Protein AF-A0A6I7QGV5-F1 (afdb_monomer)

Nearest PDB structures (foldseek):
  8u8f-assembly1_R  TM=3.698E-01  e=9.990E+00  Homo sapiens

Sequence (132 aa):
MKVVVWLARIVFGIVFIFSGFVKAIDPLGSAYKFQDYFLAFGTEWLFFSALPMAILLSTLEFIIGVGVLFGIKMRWSAWGGLLFMAFFTPLTLYIAITDPVPDCGCFGDAIIISNWDTFYKNIFILAAAIVV

Secondary structure (DSSP, 8-state):
-HHHHHHHHHHHHHHHHHHHHHHHH-HHHHHHHHHHHHHHTT-GGGGGGHHHHHHHHHHHHHHHHHHHHHTTTHHHHHHHHHHHHHHHHHHHHHHHHH--SS---TTGGG----HHHHHHHHHHHHHHHHH-

Mean predicted aligned error: 4.3 Å

Foldseek 3Di:
DVVLLLVLLQVLLVLLQLQLVLLQVPLPLQLVLQCLVCVLVVNNVCSVCSSVVSNVSSVLSNVLSCCSNVVPVNVVSLVSQLVVLVVVLVVLVVCLVVVSDQANCRNGPPDGDGSVVVNVVSVSSNVSSVSD

Solvent-accessible surface area (backbone atoms only — not comparable to full-atom values): 6578 Å² total; per-residue (Å²): 110,73,66,59,34,52,50,29,29,47,53,46,11,52,52,28,30,52,27,9,48,48,22,59,75,39,36,64,64,35,16,50,49,44,41,48,50,25,55,62,70,71,43,62,91,49,51,85,48,20,48,63,48,26,49,51,49,17,50,50,34,26,52,30,10,48,16,40,54,76,51,50,65,39,72,60,19,34,50,50,44,36,54,50,38,65,55,49,40,59,52,31,48,49,42,47,73,65,61,63,53,93,52,79,53,73,33,25,91,83,51,86,52,53,39,59,59,49,30,55,51,38,53,54,46,42,56,28,38,75,63,85

pLDDT: mean 88.93, std 4.55, range [62.28, 94.88]

Radius of gyration: 14.66 Å; Cα contacts (8 Å, |Δi|>4): 169; chains: 1; bounding box: 44×23×37 Å

Structure (mmCIF, N/CA/C/O backbone):
data_AF-A0A6I7QGV5-F1
#
_entry.id   AF-A0A6I7QGV5-F1
#
loop_
_atom_site.group_PDB
_atom_site.id
_atom_site.type_symbol
_atom_site.label_atom_id
_atom_site.label_alt_id
_atom_site.label_comp_id
_atom_site.label_asym_id
_atom_site.label_entity_id
_atom_site.label_seq_id
_atom_site.pdbx_PDB_ins_code
_atom_site.Cartn_x
_atom_site.Cartn_y
_atom_site.Cartn_z
_atom_site.occupancy
_atom_site.B_iso_or_equiv
_atom_site.auth_seq_id
_atom_site.auth_comp_id
_atom_site.auth_asym_id
_atom_site.auth_atom_id
_atom_site.pdbx_PDB_model_num
ATOM 1 N N . MET A 1 1 ? -27.142 -2.965 8.394 1.00 62.28 1 MET A N 1
ATOM 2 C CA . MET A 1 1 ? -26.065 -1.946 8.320 1.00 62.28 1 MET A CA 1
ATOM 3 C C . MET A 1 1 ? -24.902 -2.240 9.269 1.00 62.28 1 MET A C 1
ATOM 5 O O . MET A 1 1 ? -23.794 -2.372 8.778 1.00 62.28 1 MET A O 1
ATOM 9 N N . LYS A 1 2 ? -25.115 -2.440 10.583 1.00 76.50 2 LYS A N 1
ATOM 10 C CA . LYS A 1 2 ? -24.014 -2.693 11.546 1.00 76.50 2 LYS A CA 1
ATOM 11 C C . LYS A 1 2 ? -23.128 -3.909 11.217 1.00 76.50 2 LYS A C 1
ATOM 13 O O . LYS A 1 2 ? -21.919 -3.822 11.367 1.00 76.50 2 LYS A O 1
ATOM 18 N N . VAL A 1 3 ? -23.719 -5.006 10.734 1.00 84.88 3 VAL A N 1
ATOM 19 C CA . VAL A 1 3 ? -22.984 -6.234 10.363 1.00 84.88 3 VAL A CA 1
ATOM 20 C C . VAL A 1 3 ? -22.068 -6.010 9.154 1.00 84.88 3 VAL A C 1
ATOM 22 O O . VAL A 1 3 ? -20.935 -6.470 9.154 1.00 84.88 3 VAL A O 1
ATOM 25 N N . VAL A 1 4 ? -22.532 -5.254 8.153 1.00 84.12 4 VAL A N 1
ATOM 26 C CA . VAL A 1 4 ? -21.764 -4.965 6.929 1.00 84.12 4 VAL A CA 1
ATOM 27 C C . VAL A 1 4 ? -20.538 -4.110 7.245 1.00 84.12 4 VAL A C 1
ATOM 29 O O . VAL A 1 4 ? -19.447 -4.437 6.800 1.00 84.12 4 VAL A O 1
ATOM 32 N N . VAL A 1 5 ? -20.697 -3.074 8.076 1.00 84.44 5 VAL A N 1
ATOM 33 C CA . VAL A 1 5 ? -19.580 -2.229 8.538 1.00 84.44 5 VAL A CA 1
ATOM 34 C C . VAL A 1 5 ? -18.558 -3.054 9.325 1.00 84.44 5 VAL A C 1
ATOM 36 O O . VAL A 1 5 ? -17.356 -2.915 9.122 1.00 84.44 5 VAL A O 1
ATOM 39 N N . TRP A 1 6 ? -19.023 -3.958 10.192 1.00 87.19 6 TRP A N 1
ATOM 40 C CA . TRP A 1 6 ? -18.142 -4.841 10.960 1.00 87.19 6 TRP A CA 1
ATOM 41 C C . TRP A 1 6 ? -17.342 -5.796 10.068 1.00 87.19 6 TRP A C 1
ATOM 43 O O . TRP A 1 6 ? -16.134 -5.933 10.251 1.00 87.19 6 TRP A O 1
ATOM 53 N N . LEU A 1 7 ? -17.992 -6.422 9.084 1.00 89.25 7 LEU A N 1
ATOM 54 C CA . LEU A 1 7 ? -17.319 -7.296 8.122 1.00 89.25 7 LEU A CA 1
ATOM 55 C C . LEU A 1 7 ? -16.325 -6.520 7.254 1.00 89.25 7 LEU A C 1
ATOM 57 O O . LEU A 1 7 ? -15.183 -6.951 7.124 1.00 89.25 7 LEU A O 1
ATOM 61 N N . ALA A 1 8 ? -16.722 -5.362 6.721 1.00 88.44 8 ALA A N 1
ATOM 62 C CA . ALA A 1 8 ? -15.848 -4.498 5.930 1.00 88.44 8 ALA A CA 1
ATOM 63 C C . ALA A 1 8 ? -14.597 -4.092 6.721 1.00 88.44 8 ALA A C 1
ATOM 65 O O . ALA A 1 8 ? -13.485 -4.192 6.211 1.00 88.44 8 ALA A O 1
ATOM 66 N N . ARG A 1 9 ? -14.767 -3.732 7.998 1.00 89.50 9 ARG A N 1
ATOM 67 C CA . ARG A 1 9 ? -13.672 -3.387 8.909 1.00 89.50 9 ARG A CA 1
ATOM 68 C C . ARG A 1 9 ? -12.716 -4.555 9.149 1.00 89.50 9 ARG A C 1
ATOM 70 O O . ARG A 1 9 ? -11.505 -4.351 9.119 1.00 89.50 9 ARG A O 1
ATOM 77 N N . ILE A 1 10 ? -13.242 -5.760 9.385 1.00 90.75 10 ILE A N 1
ATOM 78 C CA . ILE A 1 10 ? -12.416 -6.961 9.573 1.00 90.75 10 ILE A CA 1
ATOM 79 C C . ILE A 1 10 ? -11.622 -7.258 8.299 1.00 90.75 10 ILE A C 1
ATOM 81 O O . ILE A 1 10 ? -10.407 -7.417 8.368 1.00 90.75 10 ILE A O 1
ATOM 85 N N . VAL A 1 11 ? -12.292 -7.307 7.145 1.00 90.75 11 VAL A N 1
ATOM 86 C CA . VAL A 1 11 ? -11.650 -7.640 5.866 1.00 90.75 11 VAL A CA 1
ATOM 87 C C . VAL A 1 11 ? -10.594 -6.599 5.506 1.00 90.75 11 VAL A C 1
ATOM 89 O O . VAL A 1 11 ? -9.453 -6.962 5.235 1.00 90.75 11 VAL A O 1
ATOM 92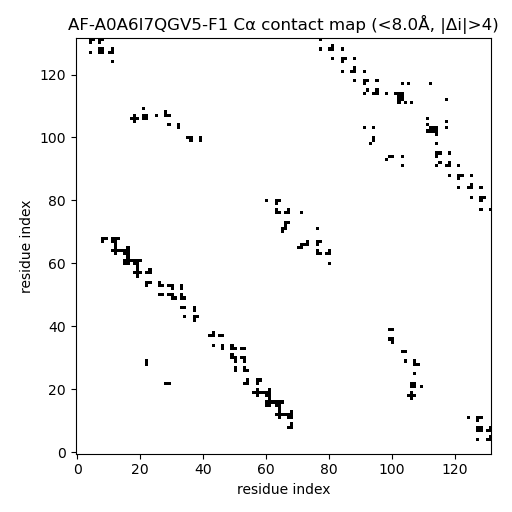 N N . PHE A 1 12 ? -10.943 -5.311 5.569 1.00 91.56 12 PHE A N 1
ATOM 93 C CA . PHE A 1 12 ? -10.012 -4.216 5.306 1.00 91.56 12 PHE A CA 1
ATOM 94 C C . PHE A 1 12 ? -8.796 -4.287 6.237 1.00 91.56 12 PHE A C 1
ATOM 96 O O . PHE A 1 12 ? -7.658 -4.272 5.772 1.00 91.56 12 PHE A O 1
ATOM 103 N N . GLY A 1 13 ? -9.038 -4.423 7.546 1.00 92.12 13 GLY A N 1
ATOM 104 C CA . GLY A 1 13 ? -7.988 -4.485 8.556 1.00 92.12 13 GLY A CA 1
ATOM 105 C C . GLY A 1 13 ? -7.043 -5.665 8.347 1.00 92.12 13 GLY A C 1
ATOM 106 O O . GLY A 1 13 ? -5.833 -5.470 8.305 1.00 92.12 13 GLY A O 1
ATOM 107 N N . ILE A 1 14 ? -7.575 -6.876 8.152 1.00 93.94 14 ILE A N 1
ATOM 108 C CA . ILE A 1 14 ? -6.759 -8.081 7.939 1.00 93.94 14 ILE A CA 1
ATOM 109 C C . ILE A 1 14 ? -5.914 -7.956 6.670 1.00 93.94 14 ILE A C 1
ATOM 111 O O . ILE A 1 14 ? -4.723 -8.254 6.714 1.00 93.94 14 ILE A O 1
ATOM 115 N N . VAL A 1 15 ? -6.494 -7.495 5.557 1.00 92.19 15 VAL A N 1
ATOM 116 C CA . VAL A 1 15 ? -5.759 -7.375 4.290 1.00 92.19 15 VAL A CA 1
ATOM 117 C C . VAL A 1 15 ? -4.627 -6.353 4.397 1.00 92.19 15 VAL A C 1
ATOM 119 O O . VAL A 1 15 ? -3.516 -6.639 3.954 1.00 92.19 15 VAL A O 1
ATOM 122 N N . PHE A 1 16 ? -4.873 -5.196 5.018 1.00 93.38 16 PHE A N 1
ATOM 123 C CA . PHE A 1 16 ? -3.842 -4.174 5.227 1.00 93.38 16 PHE A CA 1
ATOM 124 C C . PHE A 1 16 ? -2.736 -4.643 6.177 1.00 93.38 16 PHE A C 1
ATOM 126 O O . PHE A 1 16 ? -1.558 -4.443 5.888 1.00 93.38 16 PHE A O 1
ATOM 133 N N . ILE A 1 17 ? -3.097 -5.309 7.280 1.00 94.81 17 ILE A N 1
ATOM 134 C CA . ILE A 1 17 ? -2.124 -5.881 8.222 1.00 94.81 17 ILE A CA 1
ATOM 135 C C . ILE A 1 17 ? -1.259 -6.918 7.514 1.00 94.81 17 ILE A C 1
ATOM 137 O O . ILE A 1 17 ? -0.040 -6.862 7.624 1.00 94.81 17 ILE A O 1
ATOM 141 N N . PHE A 1 18 ? -1.876 -7.845 6.781 1.00 94.00 18 PHE A N 1
ATOM 142 C CA . PHE A 1 18 ? -1.154 -8.891 6.068 1.00 94.00 18 PHE A CA 1
ATOM 143 C C . PHE A 1 18 ? -0.223 -8.304 4.997 1.00 94.00 18 PHE A C 1
ATOM 145 O O . PHE A 1 18 ? 0.950 -8.662 4.951 1.00 94.00 18 PHE A O 1
ATOM 152 N N . SER A 1 19 ? -0.713 -7.346 4.204 1.00 92.50 19 SER A N 1
ATOM 153 C CA . SER A 1 19 ? 0.082 -6.607 3.212 1.00 92.50 19 SER A CA 1
ATOM 154 C C . SER A 1 19 ? 1.306 -5.935 3.834 1.00 92.50 19 SER A C 1
ATOM 156 O O . SER A 1 19 ? 2.435 -6.190 3.412 1.00 92.50 19 SER A O 1
ATOM 158 N N . GLY A 1 20 ? 1.095 -5.121 4.872 1.00 92.69 20 GLY A N 1
ATOM 159 C CA . GLY A 1 20 ? 2.178 -4.403 5.539 1.00 92.69 20 GLY A CA 1
ATOM 160 C C . GLY A 1 20 ? 3.167 -5.346 6.224 1.00 92.69 20 GLY A C 1
ATOM 161 O O . GLY A 1 20 ? 4.373 -5.144 6.130 1.00 92.69 20 GLY A O 1
ATOM 162 N N . PHE A 1 21 ? 2.676 -6.412 6.860 1.00 93.69 21 PHE A N 1
ATOM 163 C CA . PHE A 1 21 ? 3.509 -7.387 7.561 1.00 93.69 21 PHE A CA 1
ATOM 164 C C . PHE A 1 21 ? 4.447 -8.140 6.615 1.00 93.69 21 PHE A C 1
ATOM 166 O O . PHE A 1 21 ? 5.645 -8.209 6.877 1.00 93.69 21 PHE A O 1
ATOM 173 N N . VAL A 1 22 ? 3.935 -8.657 5.496 1.00 92.56 22 VAL A N 1
ATOM 174 C CA . VAL A 1 22 ? 4.770 -9.382 4.529 1.00 92.56 22 VAL A CA 1
ATOM 175 C C . VAL A 1 22 ? 5.835 -8.464 3.926 1.00 92.56 22 VAL A C 1
ATOM 177 O O . VAL A 1 22 ? 7.003 -8.842 3.865 1.00 92.56 22 VAL A O 1
ATOM 180 N N . LYS A 1 23 ? 5.469 -7.231 3.555 1.00 90.94 23 LYS A N 1
ATOM 181 C CA . LYS A 1 23 ? 6.433 -6.241 3.045 1.00 90.94 23 LYS A CA 1
ATOM 182 C C . LYS A 1 23 ? 7.466 -5.820 4.093 1.00 90.94 23 LYS A C 1
ATOM 184 O O . LYS A 1 23 ? 8.575 -5.448 3.734 1.00 90.94 23 LYS A O 1
ATOM 189 N N . ALA A 1 24 ? 7.111 -5.851 5.378 1.00 90.88 24 ALA A N 1
ATOM 190 C CA . ALA A 1 24 ? 8.033 -5.541 6.466 1.00 90.88 24 ALA A CA 1
ATOM 191 C C . ALA A 1 24 ? 9.024 -6.682 6.753 1.00 90.88 24 ALA A C 1
ATOM 193 O O . ALA A 1 24 ? 10.124 -6.408 7.228 1.00 90.88 24 ALA A O 1
ATOM 194 N N . ILE A 1 25 ? 8.658 -7.938 6.464 1.00 92.81 25 ILE A N 1
ATOM 195 C CA . ILE A 1 25 ? 9.575 -9.085 6.563 1.00 92.81 25 ILE A CA 1
ATOM 196 C C . ILE A 1 25 ? 10.667 -8.993 5.493 1.00 92.81 25 ILE A C 1
ATOM 198 O O . ILE A 1 25 ? 11.830 -9.244 5.803 1.00 92.81 25 ILE A O 1
ATOM 202 N N . ASP A 1 26 ? 10.301 -8.607 4.266 1.00 90.75 26 ASP A N 1
ATOM 203 C CA . ASP A 1 26 ? 11.246 -8.411 3.163 1.00 90.75 26 ASP A CA 1
ATOM 204 C C . ASP A 1 26 ? 11.172 -6.989 2.563 1.00 90.75 26 ASP A C 1
ATOM 206 O O . ASP A 1 26 ? 10.557 -6.745 1.512 1.00 90.75 26 ASP A O 1
ATOM 210 N N . PRO A 1 27 ? 11.812 -6.007 3.225 1.00 89.88 27 PRO A N 1
ATOM 211 C CA . PRO A 1 27 ? 11.859 -4.635 2.734 1.00 89.88 27 PRO A CA 1
ATOM 212 C C . PRO A 1 27 ? 12.730 -4.486 1.476 1.00 89.88 27 PRO A C 1
ATOM 214 O O . PRO A 1 27 ? 12.580 -3.504 0.750 1.00 89.88 27 PRO A O 1
ATOM 217 N N . LEU A 1 28 ? 13.637 -5.432 1.199 1.00 91.12 28 LEU A N 1
ATOM 218 C CA . LEU A 1 28 ? 14.470 -5.403 -0.005 1.00 91.12 28 LEU A CA 1
ATOM 219 C C . LEU A 1 28 ? 13.662 -5.824 -1.232 1.00 91.12 28 LEU A C 1
ATOM 221 O O . LEU A 1 28 ? 13.703 -5.117 -2.238 1.00 91.12 28 LEU A O 1
ATOM 225 N N . GLY A 1 29 ? 12.861 -6.889 -1.125 1.00 89.56 29 GLY A N 1
ATOM 226 C CA . GLY A 1 29 ? 11.922 -7.295 -2.176 1.00 89.56 29 GLY A CA 1
ATOM 227 C C . GLY A 1 29 ? 10.986 -6.154 -2.585 1.00 89.56 29 GLY A C 1
ATOM 228 O O . GLY A 1 29 ? 10.854 -5.816 -3.762 1.00 89.56 29 GLY A O 1
ATOM 229 N N . SER A 1 30 ? 10.410 -5.456 -1.601 1.00 89.50 30 SER A N 1
ATOM 230 C CA . SER A 1 30 ? 9.568 -4.282 -1.872 1.00 89.50 30 SER A CA 1
ATOM 231 C C . SER A 1 30 ? 10.347 -3.082 -2.430 1.00 89.50 30 SER A C 1
ATOM 233 O O . SER A 1 30 ? 9.810 -2.361 -3.272 1.00 89.50 30 SER A O 1
ATOM 235 N N . ALA A 1 31 ? 11.612 -2.884 -2.047 1.00 92.50 31 ALA A N 1
ATOM 236 C CA . ALA A 1 31 ? 12.466 -1.858 -2.647 1.00 92.50 31 ALA A CA 1
ATOM 237 C C . ALA A 1 31 ? 12.744 -2.121 -4.138 1.00 92.50 31 ALA A C 1
ATOM 239 O O . ALA A 1 31 ? 12.726 -1.171 -4.922 1.00 92.50 31 ALA A O 1
ATOM 240 N N . TYR A 1 32 ? 12.935 -3.379 -4.553 1.00 91.19 32 TYR A N 1
ATOM 241 C CA . TYR A 1 32 ? 13.082 -3.722 -5.973 1.00 91.19 32 TYR A CA 1
ATOM 242 C C . TYR A 1 32 ? 11.818 -3.394 -6.771 1.00 91.19 32 TYR A C 1
ATOM 244 O O . TYR A 1 32 ? 11.918 -2.783 -7.830 1.00 91.19 32 TYR A O 1
ATOM 252 N N . LYS A 1 33 ? 10.624 -3.647 -6.217 1.00 89.94 33 LYS A N 1
ATOM 253 C CA . LYS A 1 33 ? 9.369 -3.218 -6.861 1.00 89.94 33 LYS A CA 1
ATOM 254 C C . LYS A 1 33 ? 9.305 -1.705 -7.046 1.00 89.94 33 LYS A C 1
ATOM 256 O O . LYS A 1 33 ? 8.911 -1.235 -8.106 1.00 89.94 33 LYS A O 1
ATOM 261 N N . PHE A 1 34 ? 9.729 -0.923 -6.051 1.00 90.75 34 PHE A N 1
ATOM 262 C CA . PHE A 1 34 ? 9.840 0.533 -6.208 1.00 90.75 34 PHE A CA 1
ATOM 263 C C . PHE A 1 34 ? 10.822 0.936 -7.316 1.00 90.75 34 PHE A C 1
ATOM 265 O O . PHE A 1 34 ? 10.546 1.887 -8.044 1.00 90.75 34 PHE A O 1
ATOM 272 N N . GLN A 1 35 ? 11.934 0.217 -7.481 1.00 91.69 35 GLN A N 1
ATOM 273 C CA . GLN A 1 35 ? 12.866 0.449 -8.588 1.00 91.69 35 GLN A CA 1
ATOM 274 C C . GLN A 1 35 ? 12.235 0.123 -9.946 1.00 91.69 35 GLN A C 1
ATOM 276 O O . GLN A 1 35 ? 12.382 0.929 -10.862 1.00 91.69 35 GLN A O 1
ATOM 281 N N . ASP A 1 36 ? 11.468 -0.965 -10.059 1.00 90.38 36 ASP A N 1
ATOM 282 C CA . ASP A 1 36 ? 10.716 -1.301 -11.278 1.00 90.38 36 ASP A CA 1
ATOM 283 C C . ASP A 1 36 ? 9.724 -0.185 -11.645 1.00 90.38 36 ASP A C 1
ATOM 285 O O . ASP A 1 36 ? 9.650 0.233 -12.801 1.00 90.38 36 ASP A O 1
ATOM 289 N N . TYR A 1 37 ? 9.021 0.378 -10.653 1.00 89.69 37 TYR A N 1
ATOM 290 C CA . TYR A 1 37 ? 8.170 1.551 -10.867 1.00 89.69 37 TYR A CA 1
ATOM 291 C C . TYR A 1 37 ? 8.970 2.763 -11.340 1.00 89.69 37 TYR A C 1
ATOM 293 O O . TYR A 1 37 ? 8.576 3.431 -12.294 1.00 89.69 37 TYR A O 1
ATOM 301 N N . PHE A 1 38 ? 10.097 3.066 -10.700 1.00 91.75 38 PHE A N 1
ATOM 302 C CA . PHE A 1 38 ? 10.931 4.193 -11.106 1.00 91.75 38 PHE A CA 1
ATOM 303 C C . PHE A 1 38 ? 11.519 4.012 -12.510 1.00 91.75 38 PHE A C 1
ATOM 305 O O . PHE A 1 38 ? 11.614 4.999 -13.234 1.00 91.75 38 PHE A O 1
ATOM 312 N N . LEU A 1 39 ? 11.849 2.788 -12.927 1.00 90.75 39 LEU A N 1
ATOM 313 C CA . LEU A 1 39 ? 12.251 2.477 -14.304 1.00 90.75 39 LEU A CA 1
ATOM 314 C C . LEU A 1 39 ? 11.105 2.724 -15.282 1.00 90.75 39 LEU A C 1
ATOM 316 O O . LEU A 1 39 ? 11.282 3.444 -16.263 1.00 90.75 39 LEU A O 1
ATOM 320 N N . ALA A 1 40 ? 9.916 2.201 -14.979 1.00 89.12 40 ALA A N 1
ATOM 321 C CA . ALA A 1 40 ? 8.719 2.395 -15.792 1.00 89.12 40 ALA A CA 1
ATOM 322 C C . ALA A 1 40 ? 8.345 3.878 -15.971 1.00 89.12 40 ALA A C 1
ATOM 324 O O . ALA A 1 40 ? 7.897 4.282 -17.043 1.00 89.12 40 ALA A O 1
ATOM 325 N N . PHE A 1 41 ? 8.549 4.699 -14.937 1.00 87.75 41 PHE A N 1
ATOM 326 C CA . PHE A 1 41 ? 8.289 6.141 -14.977 1.00 87.75 41 PHE A CA 1
ATOM 327 C C . PHE A 1 41 ? 9.492 6.982 -15.446 1.00 87.75 41 PHE A C 1
ATOM 329 O O . PHE A 1 41 ? 9.368 8.204 -15.546 1.00 87.75 41 PHE A O 1
ATOM 336 N N . GLY A 1 42 ? 10.644 6.370 -15.750 1.00 90.12 42 GLY A N 1
ATOM 337 C CA . GLY A 1 42 ? 11.856 7.073 -16.191 1.00 90.12 42 GLY A CA 1
ATOM 338 C C . GLY A 1 42 ? 12.523 7.932 -15.107 1.00 90.12 42 GLY A C 1
ATOM 339 O O . GLY A 1 42 ? 13.224 8.896 -15.410 1.00 90.12 42 GLY A O 1
ATOM 340 N N . THR A 1 43 ? 12.299 7.620 -13.830 1.00 90.69 43 THR A N 1
ATOM 341 C CA . THR A 1 43 ? 12.782 8.374 -12.665 1.00 90.69 43 THR A CA 1
ATOM 342 C C . THR A 1 43 ? 13.865 7.626 -11.883 1.00 90.69 43 THR A C 1
ATOM 344 O O . THR A 1 43 ? 13.814 7.535 -10.657 1.00 90.69 43 THR A O 1
ATOM 347 N N . GLU A 1 44 ? 14.874 7.099 -12.573 1.00 91.44 44 GLU A N 1
ATOM 348 C CA . GLU A 1 44 ? 15.958 6.287 -11.984 1.00 91.44 44 GLU A CA 1
ATOM 349 C C . GLU A 1 44 ? 16.759 7.005 -10.886 1.00 91.44 44 GLU A C 1
ATOM 351 O O . GLU A 1 44 ? 17.250 6.388 -9.940 1.00 91.44 44 GLU A O 1
ATOM 356 N N . TRP A 1 45 ? 16.836 8.336 -10.947 1.00 91.38 45 TRP A N 1
ATOM 357 C CA . TRP A 1 45 ? 17.510 9.158 -9.939 1.00 91.38 45 TRP A CA 1
ATOM 358 C C . TRP A 1 45 ? 16.927 8.994 -8.523 1.00 91.38 45 TRP A C 1
ATOM 360 O O . TRP A 1 45 ? 17.602 9.338 -7.558 1.00 91.38 45 TRP A O 1
ATOM 370 N N . LEU A 1 46 ? 15.709 8.454 -8.381 1.00 90.94 46 LEU A N 1
ATOM 371 C CA . LEU A 1 46 ? 15.036 8.191 -7.103 1.00 90.94 46 LEU A CA 1
ATOM 372 C C . LEU A 1 46 ? 15.360 6.819 -6.491 1.00 90.94 46 LEU A C 1
ATOM 374 O O . LEU A 1 46 ? 14.872 6.525 -5.398 1.00 90.94 46 LEU A O 1
ATOM 378 N N . PHE A 1 47 ? 16.205 5.988 -7.110 1.00 91.31 47 PHE A N 1
ATOM 379 C CA . PHE A 1 47 ? 16.517 4.643 -6.600 1.00 91.31 47 PHE A CA 1
ATOM 380 C C . PHE A 1 47 ? 17.045 4.630 -5.161 1.00 91.31 47 PHE A C 1
ATOM 382 O O . PHE A 1 47 ? 16.720 3.720 -4.400 1.00 91.31 47 PHE A O 1
ATOM 389 N N . PHE A 1 48 ? 17.797 5.657 -4.753 1.00 91.44 48 PHE A N 1
ATOM 390 C CA . PHE A 1 48 ? 18.289 5.790 -3.374 1.00 91.44 48 PHE A CA 1
ATOM 391 C C . PHE A 1 48 ? 17.148 5.866 -2.343 1.00 91.44 48 PHE A C 1
ATOM 39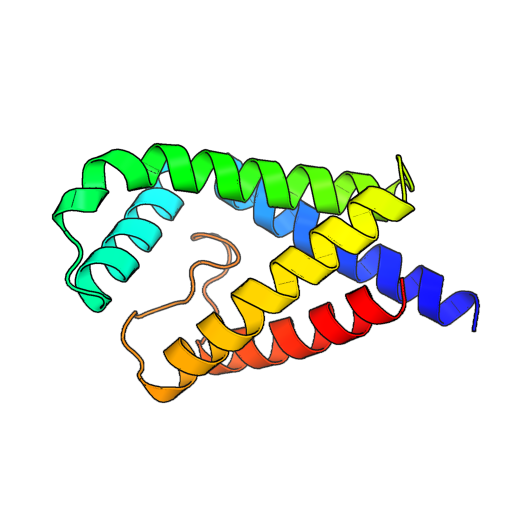3 O O . PHE A 1 48 ? 17.332 5.507 -1.181 1.00 91.44 48 PHE A O 1
ATOM 400 N N . SER A 1 49 ? 15.969 6.334 -2.764 1.00 92.50 49 SER A N 1
ATOM 401 C CA . SER A 1 49 ? 14.783 6.495 -1.922 1.00 92.50 49 SER A CA 1
ATOM 402 C C . SER A 1 49 ? 13.870 5.266 -1.904 1.00 92.50 49 SER A C 1
ATOM 404 O O . SER A 1 49 ? 12.970 5.208 -1.067 1.00 92.50 49 SER A O 1
ATOM 406 N N . ALA A 1 50 ? 14.125 4.261 -2.753 1.00 92.50 50 ALA A N 1
ATOM 407 C CA . ALA A 1 50 ? 13.280 3.073 -2.884 1.00 92.50 50 ALA A CA 1
ATOM 408 C C . ALA A 1 50 ? 13.140 2.301 -1.562 1.00 92.50 50 ALA A C 1
ATOM 410 O O . ALA A 1 50 ? 12.031 1.979 -1.147 1.00 92.50 50 ALA A O 1
ATOM 411 N N . LEU A 1 51 ? 14.250 2.064 -0.857 1.00 92.31 51 LEU A N 1
ATOM 412 C CA . LEU A 1 51 ? 14.247 1.342 0.419 1.00 92.31 51 LEU A CA 1
ATOM 413 C C . LEU A 1 51 ? 13.556 2.135 1.548 1.00 92.31 51 LEU A C 1
ATOM 415 O O . LEU A 1 51 ? 12.683 1.574 2.212 1.00 92.31 51 LEU A O 1
ATOM 419 N N . PRO A 1 52 ? 13.849 3.436 1.755 1.00 93.88 52 PRO A N 1
ATOM 420 C CA . PRO A 1 52 ? 13.075 4.268 2.676 1.00 93.88 52 PRO A CA 1
ATOM 421 C C . PRO A 1 52 ? 11.569 4.283 2.375 1.00 93.88 52 PRO A C 1
ATOM 423 O O . PRO A 1 52 ? 10.763 4.175 3.300 1.00 93.88 52 PRO A O 1
ATOM 426 N N . MET A 1 53 ? 11.178 4.387 1.099 1.00 92.25 53 MET A N 1
ATOM 427 C CA . MET A 1 53 ? 9.769 4.366 0.692 1.00 92.25 53 MET A CA 1
ATOM 428 C C . MET A 1 53 ? 9.116 3.004 0.928 1.00 92.25 53 MET A C 1
ATOM 430 O O . MET A 1 53 ? 7.981 2.962 1.396 1.00 92.25 53 MET A O 1
ATOM 434 N N . ALA A 1 54 ? 9.829 1.906 0.677 1.00 92.69 54 ALA A N 1
ATOM 435 C CA . ALA A 1 54 ? 9.358 0.550 0.940 1.00 92.69 54 ALA A CA 1
ATOM 436 C C . ALA A 1 54 ? 9.033 0.324 2.422 1.00 92.69 54 ALA A C 1
ATOM 438 O O . ALA A 1 54 ? 7.944 -0.148 2.760 1.00 92.69 54 ALA A O 1
ATOM 439 N N . ILE A 1 55 ? 9.940 0.740 3.311 1.00 93.88 55 ILE A N 1
ATOM 440 C CA . ILE A 1 55 ? 9.739 0.664 4.765 1.00 93.88 55 ILE A CA 1
ATOM 441 C C . ILE A 1 55 ? 8.592 1.579 5.205 1.00 93.88 55 ILE A C 1
ATOM 443 O O . ILE A 1 55 ? 7.759 1.187 6.024 1.00 93.88 55 ILE A O 1
ATOM 447 N N . LEU A 1 56 ? 8.525 2.800 4.668 1.00 94.88 56 LEU A N 1
ATOM 448 C CA . LEU A 1 56 ? 7.455 3.737 5.002 1.00 94.88 56 LEU A CA 1
ATOM 449 C C . LEU A 1 56 ? 6.087 3.187 4.581 1.00 94.88 56 LEU A C 1
ATOM 451 O O . LEU A 1 56 ? 5.144 3.231 5.369 1.00 94.88 56 LEU A O 1
ATOM 455 N N . LEU A 1 57 ? 5.987 2.641 3.368 1.00 93.06 57 LEU A N 1
ATOM 456 C CA . LEU A 1 57 ? 4.754 2.078 2.832 1.00 93.06 57 LEU A CA 1
ATOM 457 C C . LEU A 1 57 ? 4.257 0.909 3.685 1.00 93.06 57 LEU A C 1
ATOM 459 O O . LEU A 1 57 ? 3.102 0.914 4.108 1.00 93.06 57 LEU A O 1
ATOM 463 N N . SER A 1 58 ? 5.127 -0.063 3.971 1.00 94.00 58 SER A N 1
ATOM 464 C CA . SER A 1 58 ? 4.771 -1.244 4.768 1.00 94.00 58 SER A CA 1
ATOM 465 C C . SER A 1 58 ? 4.346 -0.865 6.188 1.00 94.00 58 SER A C 1
ATOM 467 O O . SER A 1 58 ? 3.346 -1.371 6.702 1.00 94.00 58 SER A O 1
ATOM 469 N N . THR A 1 59 ? 5.043 0.102 6.790 1.00 94.44 59 THR A N 1
ATOM 470 C CA . THR A 1 59 ? 4.715 0.6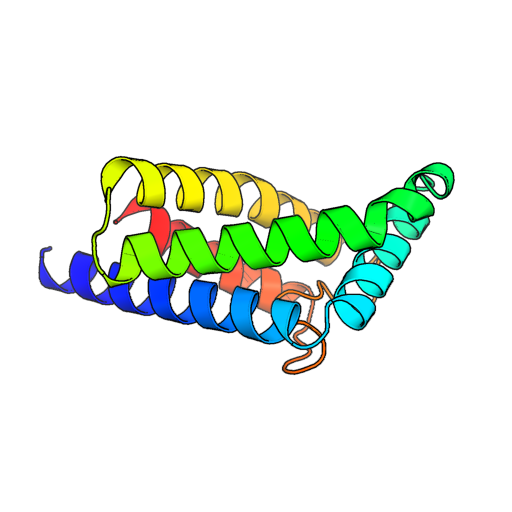34 8.117 1.00 94.44 59 THR A CA 1
ATOM 471 C C . THR A 1 59 ? 3.350 1.323 8.122 1.00 94.44 59 THR A C 1
ATOM 473 O O . THR A 1 59 ? 2.540 1.078 9.018 1.00 94.44 59 THR A O 1
ATOM 476 N N . LEU A 1 60 ? 3.059 2.164 7.124 1.00 93.81 60 LEU A N 1
ATOM 477 C CA . LEU A 1 60 ? 1.771 2.852 7.014 1.00 93.81 60 LEU A CA 1
ATOM 478 C C . LEU A 1 60 ? 0.617 1.866 6.800 1.00 93.81 60 LEU A C 1
ATOM 480 O O . LEU A 1 60 ? -0.391 1.974 7.500 1.00 93.81 60 LEU A O 1
ATOM 484 N N . GLU A 1 61 ? 0.768 0.887 5.903 1.00 93.62 61 GLU A N 1
ATOM 485 C CA . GLU A 1 61 ? -0.244 -0.156 5.675 1.00 93.62 61 GLU A CA 1
ATOM 486 C C . GLU A 1 61 ? -0.550 -0.926 6.959 1.00 93.62 61 GLU A C 1
ATOM 488 O O . GLU A 1 61 ? -1.715 -1.081 7.336 1.00 93.62 61 GLU A O 1
ATOM 493 N N . PHE A 1 62 ? 0.493 -1.346 7.674 1.00 94.62 62 PHE A N 1
ATOM 494 C CA . PHE A 1 62 ? 0.337 -2.096 8.911 1.00 94.62 62 PHE A CA 1
ATOM 495 C C . PHE A 1 62 ? -0.352 -1.262 10.001 1.00 94.62 62 PHE A C 1
ATOM 497 O O . PHE A 1 62 ? -1.316 -1.723 10.615 1.00 94.62 62 PHE A O 1
ATOM 504 N N . ILE A 1 63 ? 0.080 -0.014 10.220 1.00 94.56 63 ILE A N 1
ATOM 505 C CA . ILE A 1 63 ? -0.508 0.874 11.238 1.00 94.56 63 ILE A CA 1
ATOM 506 C C . ILE A 1 63 ? -1.974 1.186 10.922 1.00 94.56 63 ILE A C 1
ATOM 508 O O . ILE A 1 63 ? -2.814 1.156 11.827 1.00 94.56 63 ILE A O 1
ATOM 512 N N . ILE A 1 64 ? -2.302 1.473 9.659 1.00 93.75 64 ILE A N 1
ATOM 513 C CA . ILE A 1 64 ? -3.683 1.716 9.227 1.00 93.75 64 ILE A CA 1
ATOM 514 C C . ILE A 1 64 ? -4.523 0.456 9.448 1.00 93.75 64 ILE A C 1
ATOM 516 O O . ILE A 1 64 ? -5.599 0.544 10.041 1.00 93.75 64 ILE A O 1
ATOM 520 N N . GLY A 1 65 ? -4.018 -0.711 9.041 1.00 93.19 65 GLY A N 1
ATOM 521 C CA . GLY A 1 65 ? -4.705 -1.989 9.205 1.00 93.19 65 GLY A CA 1
ATOM 522 C C . GLY A 1 65 ? -4.997 -2.321 10.670 1.00 93.19 65 GLY A C 1
ATOM 523 O O . GLY A 1 65 ? -6.141 -2.622 11.013 1.00 93.19 65 GLY A O 1
ATOM 524 N N . VAL A 1 66 ? -4.004 -2.185 11.557 1.00 94.38 66 VAL A N 1
ATOM 525 C CA . VAL A 1 66 ? -4.170 -2.363 13.013 1.00 94.38 66 VAL A CA 1
ATOM 526 C C . VAL A 1 66 ? -5.149 -1.332 13.577 1.00 94.38 66 VAL A C 1
ATOM 528 O O . VAL A 1 66 ? -6.051 -1.686 14.34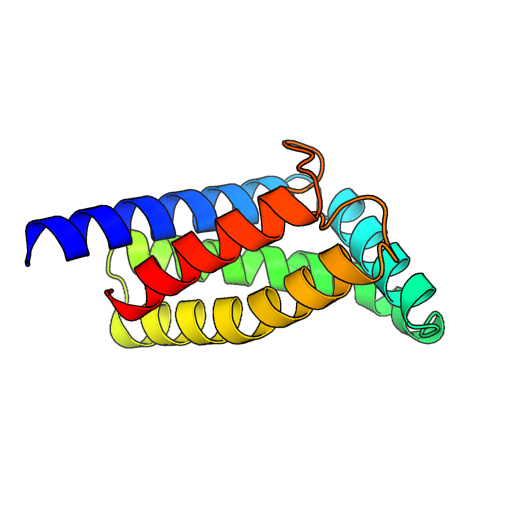0 1.00 94.38 66 VAL A O 1
ATOM 531 N N . GLY A 1 67 ? -5.020 -0.064 13.186 1.00 93.06 67 GLY A N 1
ATOM 532 C CA . GLY A 1 67 ? -5.895 1.013 13.646 1.00 93.06 67 GLY A CA 1
ATOM 533 C C . GLY A 1 67 ? -7.362 0.772 13.290 1.00 93.06 67 GLY A C 1
ATOM 534 O O . GLY A 1 67 ? -8.232 0.882 14.156 1.00 93.06 67 GLY A O 1
ATOM 535 N N . VAL A 1 68 ? -7.632 0.352 12.051 1.00 91.38 68 VAL A N 1
ATOM 536 C CA . VAL A 1 68 ? -8.978 -0.017 11.597 1.00 91.38 68 VAL A CA 1
ATOM 537 C C . VAL A 1 68 ? -9.458 -1.293 12.287 1.00 91.38 68 VAL A C 1
ATOM 539 O O . VAL A 1 68 ? -10.576 -1.310 12.794 1.00 91.38 68 VAL A O 1
ATOM 542 N N . LEU A 1 69 ? -8.644 -2.347 12.387 1.00 92.06 69 LEU A N 1
ATOM 543 C CA . LEU A 1 69 ? -9.081 -3.623 12.964 1.00 92.06 69 LEU A CA 1
ATOM 544 C C . LEU A 1 69 ? -9.421 -3.496 14.457 1.00 92.06 69 LEU A C 1
ATOM 546 O O . LEU A 1 69 ? -10.505 -3.902 14.878 1.00 92.06 69 LEU A O 1
ATOM 550 N N . PHE A 1 70 ? -8.559 -2.858 15.251 1.00 91.44 70 PHE A N 1
ATOM 551 C CA . PHE A 1 70 ? -8.755 -2.691 16.698 1.00 91.44 70 PHE A CA 1
ATOM 552 C C . PHE A 1 70 ? -9.564 -1.440 17.071 1.00 91.44 70 PHE A C 1
ATOM 554 O O . PHE A 1 70 ? -10.026 -1.320 18.203 1.00 91.44 70 PHE A O 1
ATOM 561 N N . GLY A 1 71 ? -9.826 -0.538 16.121 1.00 87.88 71 GLY A N 1
ATOM 562 C CA . GLY A 1 71 ? -10.626 0.671 16.344 1.00 87.88 71 GLY A CA 1
ATOM 563 C C . GLY A 1 71 ? -9.857 1.784 17.057 1.00 87.88 71 GLY A C 1
ATOM 564 O O . GLY A 1 71 ? -10.456 2.670 17.669 1.00 87.88 71 GLY A O 1
ATOM 565 N N . ILE A 1 72 ? -8.526 1.747 16.989 1.00 89.38 72 ILE A N 1
ATOM 566 C CA . ILE A 1 72 ? -7.647 2.744 17.595 1.00 89.38 72 ILE A CA 1
ATOM 567 C C . ILE A 1 72 ? -7.689 3.994 16.722 1.00 89.38 72 ILE A C 1
ATOM 569 O O . ILE A 1 72 ? -7.326 3.943 15.554 1.00 89.38 72 ILE A O 1
ATOM 573 N N . LYS A 1 73 ? -8.123 5.132 17.283 1.00 88.69 73 LYS A N 1
ATOM 574 C CA . LYS A 1 73 ? -8.260 6.405 16.545 1.00 88.69 73 LYS A CA 1
ATOM 575 C C . LYS A 1 73 ? -9.006 6.228 15.209 1.00 88.69 73 LYS A C 1
ATOM 577 O O . LYS A 1 73 ? -8.598 6.778 14.190 1.00 88.69 73 LYS A O 1
ATOM 582 N N . MET A 1 74 ? -10.132 5.509 15.248 1.00 86.25 74 MET A N 1
ATOM 583 C CA . MET A 1 74 ? -10.901 5.051 14.081 1.00 86.25 74 MET A CA 1
ATOM 584 C C . MET A 1 74 ? -11.074 6.099 12.972 1.00 86.25 74 MET A C 1
ATOM 586 O O . MET A 1 74 ? -10.860 5.798 11.806 1.00 86.25 74 MET A O 1
ATOM 590 N N . ARG A 1 75 ? -11.400 7.350 13.326 1.00 85.94 75 ARG A N 1
ATOM 591 C CA . ARG A 1 75 ? -11.573 8.433 12.347 1.00 85.94 75 ARG A CA 1
ATOM 592 C C . ARG A 1 75 ? -10.300 8.697 11.536 1.00 85.94 75 ARG A C 1
ATOM 594 O O . ARG A 1 75 ? -10.388 8.881 10.332 1.00 85.94 75 ARG A O 1
ATOM 601 N N . TRP A 1 76 ? -9.133 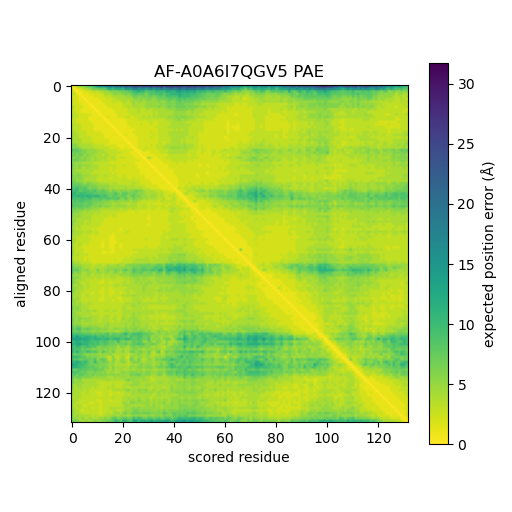8.702 12.175 1.00 89.81 76 TRP A N 1
ATOM 602 C CA . TRP A 1 76 ? -7.855 8.923 11.494 1.00 89.81 76 TRP A CA 1
ATOM 603 C C . TRP A 1 76 ? -7.428 7.706 10.678 1.00 89.81 76 TRP A C 1
ATOM 605 O O . TRP A 1 76 ? -6.966 7.871 9.555 1.00 89.81 76 TRP A O 1
ATOM 615 N N . SER A 1 77 ? -7.617 6.494 11.205 1.00 89.75 77 SER A N 1
ATOM 616 C CA . SER A 1 77 ? -7.268 5.264 10.486 1.00 89.75 77 SER A CA 1
ATOM 617 C C . SER A 1 77 ? -8.162 5.022 9.268 1.00 89.75 77 SER A C 1
ATOM 619 O O . SER A 1 77 ? -7.648 4.643 8.222 1.00 89.75 77 SER A O 1
ATOM 621 N N . ALA A 1 78 ? -9.466 5.306 9.363 1.00 88.75 78 ALA A N 1
ATOM 622 C CA . ALA A 1 78 ? -10.390 5.221 8.232 1.00 88.75 78 ALA A CA 1
ATOM 623 C C . ALA A 1 78 ? -10.045 6.249 7.144 1.00 88.75 78 ALA A C 1
ATOM 625 O O . ALA A 1 78 ? -9.891 5.885 5.982 1.00 88.75 78 ALA A O 1
ATOM 626 N N . TRP A 1 79 ? -9.816 7.516 7.520 1.00 91.56 79 TRP A N 1
ATOM 627 C CA . TRP A 1 79 ? -9.378 8.546 6.569 1.00 91.56 79 TRP A CA 1
ATOM 628 C C . TRP A 1 79 ? -8.022 8.224 5.933 1.00 91.56 79 TRP A C 1
ATOM 630 O O . TRP A 1 79 ? -7.859 8.404 4.728 1.00 91.56 79 TRP A O 1
ATOM 640 N N . GLY A 1 80 ? -7.067 7.721 6.719 1.00 91.19 80 GLY A N 1
ATOM 641 C CA . GLY A 1 80 ? -5.766 7.278 6.221 1.00 91.19 80 GLY A CA 1
ATOM 642 C C . GLY A 1 80 ? -5.896 6.131 5.222 1.00 91.19 80 GLY A C 1
ATOM 643 O O . GLY A 1 80 ? -5.323 6.206 4.141 1.00 91.19 80 GLY A O 1
ATOM 644 N N . GLY A 1 81 ? -6.700 5.113 5.542 1.00 90.50 81 GLY A N 1
ATOM 645 C CA . GLY A 1 81 ? -6.979 3.990 4.648 1.00 90.50 81 GLY A CA 1
ATOM 646 C C . GLY A 1 81 ? -7.692 4.405 3.363 1.00 90.50 81 GLY A C 1
ATOM 647 O O . GLY A 1 81 ? -7.315 3.953 2.286 1.00 90.50 81 GLY A O 1
ATOM 648 N N . LEU A 1 82 ? -8.665 5.315 3.451 1.00 91.69 82 LEU A N 1
ATOM 649 C CA . LEU A 1 82 ? -9.367 5.847 2.285 1.00 91.69 82 LEU A CA 1
ATOM 650 C C . LEU A 1 82 ? -8.407 6.621 1.379 1.00 91.69 82 LEU A C 1
ATOM 652 O O . LEU A 1 82 ? -8.367 6.348 0.184 1.00 91.69 82 LEU A O 1
ATOM 656 N N . LEU A 1 83 ? -7.592 7.526 1.931 1.00 92.19 83 LEU A N 1
ATOM 657 C CA . LEU A 1 83 ? -6.595 8.275 1.157 1.00 92.19 83 LEU A CA 1
ATOM 658 C C . LEU A 1 83 ? -5.578 7.335 0.501 1.00 92.19 83 LEU A C 1
ATOM 660 O O . LEU A 1 83 ? -5.251 7.502 -0.673 1.00 92.19 83 LEU A O 1
ATOM 664 N N . PHE A 1 84 ? -5.129 6.318 1.237 1.00 91.38 84 PHE A N 1
ATOM 665 C CA . PHE A 1 84 ? -4.221 5.299 0.725 1.00 91.38 84 PHE A CA 1
ATOM 666 C C . PHE A 1 84 ? -4.837 4.564 -0.473 1.00 91.38 84 PHE A C 1
ATOM 668 O O . PHE A 1 84 ? -4.251 4.526 -1.553 1.00 91.38 84 PHE A O 1
ATOM 675 N N . MET A 1 85 ? -6.067 4.066 -0.334 1.00 92.25 85 MET A N 1
ATOM 676 C CA . MET A 1 85 ? -6.771 3.396 -1.428 1.00 92.25 85 MET A CA 1
ATOM 677 C C . MET A 1 85 ? -7.098 4.342 -2.586 1.00 92.25 85 MET A C 1
ATOM 679 O O . MET A 1 85 ? -7.030 3.928 -3.741 1.00 92.25 85 MET A O 1
ATOM 683 N N . ALA A 1 86 ? -7.413 5.608 -2.316 1.00 90.62 86 ALA A N 1
ATOM 684 C CA . ALA A 1 86 ? -7.684 6.611 -3.342 1.00 90.62 86 ALA A CA 1
ATOM 685 C C . ALA A 1 86 ? -6.447 6.921 -4.197 1.00 90.62 86 ALA A C 1
ATOM 687 O O . ALA A 1 86 ? -6.597 7.236 -5.372 1.00 90.62 86 ALA A O 1
ATOM 688 N N . PHE A 1 87 ? -5.240 6.793 -3.639 1.00 92.19 87 PHE A N 1
ATOM 689 C CA . PHE A 1 87 ? -3.988 6.901 -4.388 1.00 92.19 87 PHE A CA 1
ATOM 690 C C . PHE A 1 87 ? -3.642 5.605 -5.139 1.00 92.19 87 PHE A C 1
ATOM 692 O O . PHE A 1 87 ? -3.340 5.638 -6.333 1.00 92.19 87 PHE A O 1
ATOM 699 N N . PHE A 1 88 ? -3.722 4.450 -4.468 1.00 88.94 88 PHE A N 1
ATOM 700 C CA . PHE A 1 88 ? -3.318 3.172 -5.060 1.00 88.94 88 PHE A CA 1
ATOM 701 C C . PHE A 1 88 ? -4.297 2.640 -6.108 1.00 88.94 88 PHE A C 1
ATOM 703 O O . PHE A 1 88 ? -3.863 1.991 -7.052 1.00 88.94 88 PHE A O 1
ATOM 710 N N . THR A 1 89 ? -5.598 2.925 -6.006 1.00 89.62 89 THR A N 1
ATOM 711 C CA . THR A 1 89 ? -6.589 2.392 -6.960 1.00 89.62 89 THR A CA 1
ATOM 712 C C . THR A 1 89 ? -6.377 2.937 -8.383 1.00 89.62 89 THR A C 1
ATOM 714 O O . THR A 1 89 ? -6.262 2.119 -9.300 1.00 89.62 89 THR A O 1
ATOM 717 N N . PRO A 1 90 ? -6.229 4.262 -8.607 1.00 89.56 90 PRO A N 1
ATOM 718 C CA . PRO A 1 90 ? -5.867 4.800 -9.921 1.00 89.56 90 PRO A CA 1
ATOM 719 C C . PRO A 1 90 ? -4.500 4.319 -10.414 1.00 89.56 90 PRO A C 1
ATOM 721 O O . PRO A 1 90 ? -4.356 4.027 -11.598 1.00 89.56 90 PRO A O 1
ATOM 724 N N . LEU A 1 91 ? -3.512 4.187 -9.520 1.00 86.81 91 LEU A N 1
ATOM 725 C CA . LEU A 1 91 ? -2.198 3.649 -9.880 1.00 86.81 91 LEU A CA 1
ATOM 726 C C . LEU A 1 91 ? -2.314 2.203 -10.388 1.00 86.81 91 LEU A C 1
ATOM 728 O O . LEU A 1 91 ? -1.766 1.876 -11.434 1.00 86.81 91 LEU A O 1
ATOM 732 N N . THR A 1 92 ? -3.094 1.354 -9.712 1.00 87.44 92 THR A N 1
ATOM 733 C CA . THR A 1 92 ? -3.341 -0.023 -10.170 1.00 87.44 92 THR A CA 1
ATOM 734 C C . THR A 1 92 ? -4.149 -0.105 -11.456 1.00 87.44 92 THR A C 1
ATOM 736 O O . THR A 1 92 ? -3.907 -1.009 -12.247 1.00 87.44 92 THR A O 1
ATOM 739 N N . LEU A 1 93 ? -5.046 0.853 -11.711 1.00 88.06 93 LEU A N 1
ATOM 740 C CA . LEU A 1 93 ? -5.725 0.955 -13.003 1.00 88.06 93 LEU A CA 1
ATOM 741 C C . LEU A 1 93 ? -4.734 1.277 -14.123 1.00 88.06 93 LEU A C 1
ATOM 743 O O . LEU A 1 93 ? -4.792 0.662 -15.180 1.00 88.06 93 LEU A O 1
ATOM 747 N N . TYR A 1 94 ? -3.824 2.227 -13.886 1.00 87.75 94 TYR A N 1
ATOM 748 C CA . TYR A 1 94 ? -2.783 2.566 -14.850 1.00 87.75 94 TYR A CA 1
ATOM 749 C C . TYR A 1 94 ? -1.940 1.334 -15.184 1.00 87.75 94 TYR A C 1
ATOM 751 O O . TYR A 1 94 ? -1.843 0.975 -16.352 1.00 87.75 94 TYR A O 1
ATOM 759 N N . ILE A 1 95 ? -1.438 0.636 -14.161 1.00 86.38 95 ILE A N 1
ATOM 760 C CA . ILE A 1 95 ? -0.623 -0.574 -14.328 1.00 86.38 95 ILE A CA 1
ATOM 761 C C . ILE A 1 95 ? -1.386 -1.661 -15.098 1.00 86.38 95 ILE A C 1
ATOM 763 O O . ILE A 1 95 ? -0.815 -2.271 -15.989 1.00 86.38 95 ILE A O 1
ATOM 767 N N . ALA A 1 96 ? -2.670 -1.880 -14.802 1.00 85.88 96 ALA A N 1
ATOM 768 C CA . ALA A 1 96 ? -3.479 -2.891 -15.486 1.00 85.88 96 ALA A CA 1
ATOM 769 C C . ALA A 1 96 ? -3.738 -2.586 -16.974 1.00 85.88 96 ALA A C 1
ATOM 771 O O . ALA A 1 96 ? -4.052 -3.497 -17.735 1.00 85.88 96 ALA A O 1
ATOM 772 N N . ILE A 1 97 ? -3.642 -1.318 -17.391 1.00 86.50 97 ILE A N 1
ATOM 773 C CA . ILE A 1 97 ? -3.849 -0.906 -18.788 1.00 86.50 97 ILE A CA 1
ATOM 774 C C . ILE A 1 97 ? -2.528 -0.867 -19.557 1.00 86.50 97 ILE A C 1
ATOM 776 O O . ILE A 1 97 ? -2.497 -1.236 -20.729 1.00 86.50 97 ILE A O 1
ATOM 780 N N . THR A 1 98 ? -1.461 -0.355 -18.941 1.00 84.00 98 THR A N 1
ATOM 781 C CA . THR A 1 98 ? -0.181 -0.121 -19.623 1.00 84.00 98 THR A CA 1
ATOM 782 C C . THR A 1 98 ? 0.822 -1.259 -19.451 1.00 84.00 98 THR A C 1
ATOM 784 O O . THR A 1 98 ? 1.844 -1.232 -20.129 1.00 84.00 98 THR A O 1
ATOM 787 N N .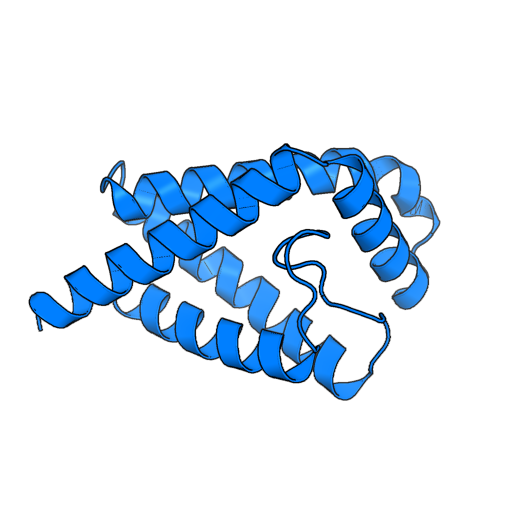 ASP A 1 99 ? 0.541 -2.223 -18.562 1.00 84.44 99 ASP A N 1
ATOM 788 C CA . ASP A 1 99 ? 1.430 -3.316 -18.136 1.00 84.44 99 ASP A CA 1
ATOM 789 C C . ASP A 1 99 ? 2.918 -2.909 -18.065 1.00 84.44 99 ASP A C 1
ATOM 791 O O . ASP A 1 99 ? 3.785 -3.551 -18.660 1.00 84.44 99 ASP A O 1
ATOM 795 N N . PRO A 1 100 ? 3.250 -1.818 -17.344 1.00 80.44 100 PRO A N 1
ATOM 796 C CA . PRO A 1 100 ? 4.601 -1.276 -17.330 1.00 80.44 100 PRO A CA 1
ATOM 797 C C . PRO A 1 100 ? 5.526 -2.050 -16.379 1.00 80.44 100 PRO A C 1
ATOM 799 O O . PRO A 1 100 ? 6.744 -1.924 -16.464 1.00 80.44 100 PRO A O 1
ATOM 802 N N . VAL A 1 101 ? 4.945 -2.830 -15.461 1.00 83.56 101 VAL A N 1
ATOM 803 C CA . VAL A 1 101 ? 5.633 -3.668 -14.476 1.00 83.56 101 VAL A CA 1
ATOM 804 C C . VAL A 1 101 ? 4.988 -5.061 -14.441 1.00 83.56 101 VAL A C 1
ATOM 806 O O . VAL A 1 101 ? 3.778 -5.177 -14.666 1.00 83.56 101 VAL A O 1
ATOM 809 N N . PRO A 1 102 ? 5.765 -6.122 -14.151 1.00 79.44 102 PRO A N 1
ATOM 810 C CA . PRO A 1 102 ? 5.275 -7.502 -14.184 1.00 79.44 102 PRO A CA 1
ATOM 811 C C . PRO A 1 102 ? 4.216 -7.802 -13.113 1.00 79.44 102 PRO A C 1
ATOM 813 O O . PRO A 1 102 ? 3.326 -8.618 -13.345 1.00 79.44 102 PRO A O 1
ATOM 816 N N . ASP A 1 103 ? 4.291 -7.140 -11.957 1.00 83.25 103 ASP A N 1
ATOM 817 C CA . ASP A 1 103 ? 3.314 -7.256 -10.879 1.00 83.25 103 ASP A CA 1
ATOM 818 C C . ASP A 1 103 ? 3.287 -5.993 -10.009 1.00 83.25 103 ASP A C 1
ATOM 820 O O . ASP A 1 103 ? 4.262 -5.247 -9.908 1.00 83.25 103 ASP A O 1
ATOM 824 N N . CYS A 1 104 ? 2.154 -5.761 -9.343 1.00 82.06 104 CYS A N 1
ATOM 825 C CA . CYS A 1 104 ? 1.955 -4.571 -8.520 1.00 82.06 104 CYS A CA 1
ATOM 826 C C . CYS A 1 104 ? 2.755 -4.593 -7.193 1.00 82.06 104 CYS A C 1
ATOM 828 O O . CYS A 1 104 ? 2.889 -3.551 -6.542 1.00 82.06 104 CYS A O 1
ATOM 830 N N . GLY A 1 105 ? 3.247 -5.757 -6.745 1.00 82.31 105 GLY A N 1
ATOM 831 C CA . GLY A 1 105 ? 3.942 -5.917 -5.459 1.00 82.31 105 GLY A CA 1
ATOM 832 C C . GLY A 1 105 ? 3.054 -5.749 -4.217 1.00 82.31 105 GLY A C 1
ATOM 833 O O . GLY A 1 105 ? 3.548 -5.507 -3.114 1.00 82.31 105 GLY A O 1
ATOM 834 N N . CYS A 1 106 ? 1.727 -5.849 -4.360 1.00 81.31 106 CYS A N 1
ATOM 835 C CA . CYS A 1 106 ? 0.789 -5.483 -3.296 1.00 81.31 106 CYS A CA 1
ATOM 836 C C . CYS A 1 106 ? 0.900 -6.364 -2.034 1.00 81.31 106 CYS A C 1
ATOM 838 O O . CYS A 1 106 ? 0.611 -5.869 -0.955 1.00 81.31 106 CYS A O 1
ATOM 840 N N . PHE A 1 107 ? 1.370 -7.611 -2.137 1.00 82.88 107 PHE A N 1
ATOM 841 C CA . PHE A 1 107 ? 1.673 -8.489 -0.993 1.00 82.88 107 PHE A CA 1
ATOM 842 C C . PHE A 1 107 ? 3.154 -8.899 -0.948 1.00 82.88 107 PHE A C 1
ATOM 844 O O . PHE A 1 107 ? 3.487 -9.943 -0.393 1.00 82.88 107 PHE A O 1
ATOM 851 N N . GLY A 1 108 ? 4.042 -8.101 -1.554 1.00 82.69 108 GLY A N 1
ATOM 852 C CA . GLY A 1 108 ? 5.434 -8.498 -1.776 1.00 82.69 108 GLY A CA 1
ATOM 853 C C . GLY A 1 108 ? 5.536 -9.817 -2.550 1.00 82.69 108 GLY A C 1
ATOM 854 O O . GLY A 1 108 ? 4.631 -10.169 -3.307 1.00 82.69 108 GLY A O 1
ATOM 855 N N . ASP A 1 109 ? 6.604 -10.570 -2.302 1.00 79.44 109 ASP A N 1
ATOM 856 C CA . ASP A 1 109 ? 6.859 -11.848 -2.981 1.00 79.44 109 ASP A CA 1
ATOM 857 C C . ASP A 1 109 ? 6.075 -13.034 -2.389 1.00 79.44 109 ASP A C 1
ATOM 859 O O . ASP A 1 109 ? 6.167 -14.153 -2.891 1.00 79.44 109 ASP A O 1
ATOM 863 N N . ALA A 1 110 ? 5.270 -12.826 -1.337 1.00 80.50 110 ALA A N 1
ATOM 864 C CA . ALA A 1 110 ? 4.485 -13.918 -0.753 1.00 80.50 110 ALA A CA 1
ATOM 865 C C . ALA A 1 110 ? 3.286 -14.318 -1.618 1.00 80.50 110 ALA A C 1
ATOM 867 O O . ALA A 1 110 ? 2.907 -15.488 -1.632 1.00 80.50 110 ALA A O 1
ATOM 868 N N . ILE A 1 111 ? 2.653 -13.351 -2.296 1.00 82.88 111 ILE A N 1
ATOM 869 C CA . ILE A 1 111 ? 1.519 -13.604 -3.190 1.00 82.88 111 ILE A CA 1
ATOM 870 C C . ILE A 1 111 ? 1.642 -12.701 -4.415 1.00 82.88 111 ILE A C 1
ATOM 872 O O . ILE A 1 111 ? 1.361 -11.502 -4.354 1.00 82.88 111 ILE A O 1
ATOM 876 N N . ILE A 1 112 ? 2.005 -13.314 -5.538 1.00 83.06 112 ILE A N 1
ATOM 877 C CA . ILE A 1 112 ? 2.075 -12.651 -6.838 1.00 83.06 112 ILE A CA 1
ATOM 878 C C . ILE A 1 112 ? 0.690 -12.751 -7.480 1.00 83.06 112 ILE A C 1
ATOM 880 O O . ILE A 1 112 ? 0.161 -13.844 -7.687 1.00 83.06 112 ILE A O 1
ATOM 884 N N . ILE A 1 113 ? 0.086 -11.596 -7.743 1.00 84.50 113 ILE A N 1
ATOM 885 C CA . ILE A 1 113 ? -1.267 -11.458 -8.288 1.00 84.50 113 ILE A 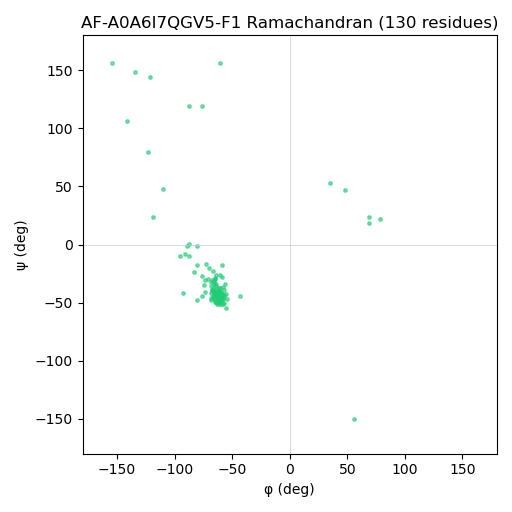CA 1
ATOM 886 C C . ILE A 1 113 ? -1.164 -10.686 -9.602 1.00 84.50 113 ILE A C 1
ATOM 888 O O . ILE A 1 113 ? -0.356 -9.764 -9.709 1.00 84.50 113 ILE A O 1
ATOM 892 N N . SER A 1 114 ? -1.992 -11.038 -10.589 1.00 88.31 114 SER A N 1
ATOM 893 C CA . SER A 1 114 ? -2.032 -10.309 -11.858 1.00 88.31 114 SER A CA 1
ATOM 894 C C . SER A 1 114 ? -2.427 -8.836 -11.657 1.00 88.31 114 SER A C 1
ATOM 896 O O . SER A 1 114 ? -3.085 -8.468 -10.673 1.00 88.31 114 SER A O 1
ATOM 898 N N . ASN A 1 115 ? -2.044 -7.970 -12.597 1.00 86.81 115 ASN A N 1
ATOM 899 C CA . ASN A 1 115 ? -2.339 -6.536 -12.519 1.00 86.81 115 ASN A CA 1
ATOM 900 C C . ASN A 1 115 ? -3.857 -6.262 -12.492 1.00 86.81 115 ASN A C 1
ATOM 902 O O . ASN A 1 115 ? -4.333 -5.463 -11.682 1.00 86.81 115 ASN A O 1
ATOM 906 N N . TRP A 1 116 ? -4.633 -7.004 -13.287 1.00 86.44 116 TRP A N 1
ATOM 907 C CA . TRP A 1 116 ? -6.097 -6.918 -13.310 1.00 86.44 116 TRP A CA 1
ATOM 908 C C . TRP A 1 116 ? -6.747 -7.408 -12.015 1.00 86.44 116 TRP A C 1
ATOM 910 O O . TRP A 1 116 ? -7.601 -6.717 -11.456 1.00 86.44 116 TRP A O 1
ATOM 920 N N . ASP A 1 117 ? -6.310 -8.551 -11.484 1.00 87.50 117 ASP A N 1
ATOM 921 C CA . ASP A 1 117 ? -6.838 -9.070 -10.217 1.00 87.50 117 ASP A CA 1
ATOM 922 C C . ASP A 1 117 ? -6.517 -8.123 -9.052 1.00 87.50 117 ASP A C 1
ATOM 924 O O . ASP A 1 117 ? -7.345 -7.908 -8.161 1.00 87.50 117 ASP A O 1
ATOM 928 N N . THR A 1 118 ? -5.340 -7.489 -9.078 1.00 86.06 118 THR A N 1
ATOM 929 C CA . THR A 1 118 ? -4.955 -6.485 -8.079 1.00 86.06 118 THR A CA 1
ATOM 930 C C . THR A 1 118 ? -5.853 -5.251 -8.1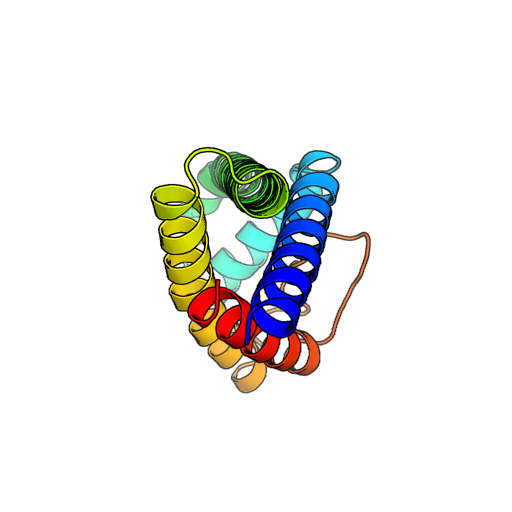50 1.00 86.06 118 THR A C 1
ATOM 932 O O . THR A 1 118 ? -6.276 -4.743 -7.107 1.00 86.06 118 THR A O 1
ATOM 935 N N . PHE A 1 119 ? -6.201 -4.792 -9.353 1.00 87.75 119 PHE A N 1
ATOM 936 C CA . PHE A 1 119 ? -7.125 -3.676 -9.533 1.00 87.75 119 PHE A CA 1
ATOM 937 C C . PHE A 1 119 ? -8.532 -3.998 -8.999 1.00 87.75 119 PHE A C 1
ATOM 939 O O . PHE A 1 119 ? -9.083 -3.221 -8.213 1.00 87.75 119 PHE A O 1
ATOM 946 N N . TYR A 1 120 ? -9.092 -5.168 -9.333 1.00 88.19 120 TYR A N 1
ATOM 947 C CA . TYR A 1 120 ? -10.401 -5.587 -8.812 1.00 88.19 120 TYR A CA 1
ATOM 948 C C . TYR A 1 120 ? -10.401 -5.738 -7.288 1.00 88.19 120 TYR A C 1
ATOM 950 O O . TYR A 1 120 ? -11.333 -5.276 -6.618 1.00 88.19 120 TYR A O 1
ATOM 958 N N . LYS A 1 121 ? -9.331 -6.308 -6.719 1.00 89.44 121 LYS A N 1
ATOM 959 C CA . LYS A 1 121 ? -9.127 -6.361 -5.266 1.00 89.44 121 LYS A CA 1
ATOM 960 C C . LYS A 1 121 ? -9.145 -4.956 -4.660 1.00 89.44 121 LYS A C 1
ATOM 962 O O . LYS A 1 121 ? -9.804 -4.739 -3.643 1.00 89.44 121 LYS A O 1
ATOM 967 N N . ASN A 1 122 ? -8.454 -3.998 -5.279 1.00 88.94 122 ASN A N 1
ATOM 968 C CA . ASN A 1 122 ? -8.390 -2.627 -4.781 1.00 88.94 122 ASN A CA 1
ATOM 969 C C . ASN A 1 122 ? -9.742 -1.912 -4.840 1.00 88.94 122 ASN A C 1
ATOM 971 O O . ASN A 1 122 ? -10.088 -1.233 -3.877 1.00 88.94 122 ASN A O 1
ATOM 975 N N . ILE A 1 123 ? -10.554 -2.122 -5.882 1.00 89.44 123 ILE A N 1
ATOM 976 C CA . ILE A 1 123 ? -11.933 -1.605 -5.925 1.00 89.44 123 ILE A CA 1
ATOM 977 C C . ILE A 1 123 ? -12.754 -2.146 -4.750 1.00 89.44 123 ILE A C 1
ATOM 979 O O . ILE A 1 123 ? -13.450 -1.385 -4.074 1.00 89.44 123 ILE A O 1
ATOM 983 N N . PHE A 1 124 ? -12.667 -3.452 -4.483 1.00 89.62 124 PHE A N 1
ATOM 984 C CA . PHE A 1 124 ? -13.415 -4.072 -3.390 1.00 89.62 124 PHE A CA 1
ATOM 985 C C . PHE A 1 124 ? -12.991 -3.523 -2.019 1.00 89.62 124 PHE A C 1
ATOM 987 O O . PHE A 1 124 ? -13.834 -3.187 -1.185 1.00 89.62 124 PHE A O 1
ATOM 994 N N . ILE A 1 125 ? -11.684 -3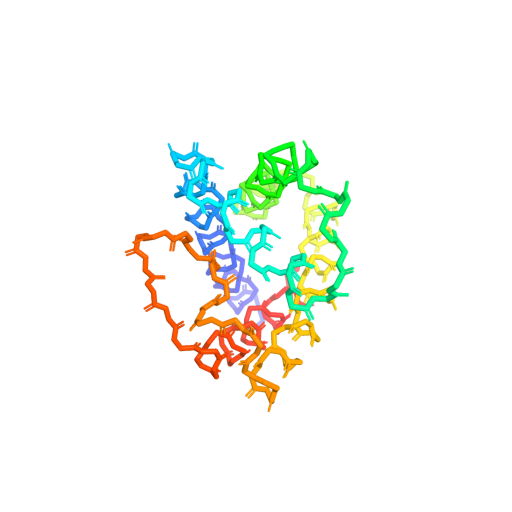.367 -1.799 1.00 87.75 125 ILE A N 1
ATOM 995 C CA . ILE A 1 125 ? -11.138 -2.804 -0.559 1.00 87.75 125 ILE A CA 1
ATOM 996 C C . ILE A 1 125 ? -11.474 -1.312 -0.431 1.00 87.75 125 ILE A C 1
ATOM 998 O O . ILE A 1 125 ? -11.767 -0.855 0.671 1.00 87.75 125 ILE A O 1
ATOM 1002 N N . LEU A 1 126 ? -11.492 -0.554 -1.530 1.00 88.69 126 LEU A N 1
ATOM 1003 C CA . LEU A 1 126 ? -11.903 0.850 -1.535 1.00 88.69 126 LEU A CA 1
ATOM 1004 C C . LEU A 1 126 ? -13.379 0.984 -1.141 1.00 88.69 126 LEU A C 1
ATOM 1006 O O . LEU A 1 126 ? -13.716 1.821 -0.307 1.00 88.69 126 LEU A O 1
ATOM 1010 N N . ALA A 1 127 ? -14.251 0.125 -1.674 1.00 88.50 127 ALA A N 1
ATOM 1011 C CA . ALA A 1 127 ? -15.653 0.082 -1.266 1.00 88.50 127 ALA A CA 1
ATOM 1012 C C . ALA A 1 127 ? -15.793 -0.242 0.231 1.00 88.50 127 ALA A C 1
ATOM 1014 O O . ALA A 1 127 ? -16.574 0.407 0.926 1.00 88.50 127 ALA A O 1
ATOM 1015 N N . ALA A 1 128 ? -14.997 -1.184 0.751 1.00 86.12 128 ALA A N 1
ATOM 1016 C CA . ALA A 1 128 ? -14.946 -1.469 2.184 1.00 86.12 128 ALA A CA 1
ATOM 1017 C C . ALA A 1 128 ? -14.459 -0.255 2.999 1.00 86.12 128 ALA A C 1
ATOM 1019 O O . ALA A 1 128 ? -15.051 0.047 4.031 1.00 86.12 128 ALA A O 1
ATOM 1020 N N . ALA A 1 129 ? -13.451 0.479 2.519 1.00 85.31 129 ALA A N 1
ATOM 1021 C CA . ALA A 1 129 ? -12.916 1.672 3.177 1.00 85.31 129 ALA A CA 1
ATOM 1022 C C . ALA A 1 129 ? -13.917 2.839 3.239 1.00 85.31 129 ALA A C 1
ATOM 1024 O O . ALA A 1 129 ? -13.899 3.597 4.198 1.00 85.31 129 ALA A O 1
ATOM 1025 N N . ILE A 1 130 ? -14.797 2.985 2.241 1.00 86.94 130 ILE A N 1
ATOM 1026 C CA . ILE A 1 130 ? -15.840 4.031 2.215 1.00 86.94 130 ILE A CA 1
ATOM 1027 C C . ILE A 1 130 ? -16.948 3.750 3.243 1.00 86.94 130 ILE A C 1
ATOM 1029 O O . ILE A 1 130 ? -17.591 4.673 3.743 1.00 86.94 130 ILE A O 1
ATOM 1033 N N . VAL A 1 131 ? -17.201 2.473 3.538 1.00 83.75 131 VAL A N 1
ATOM 1034 C CA . VAL A 1 131 ? -18.273 2.035 4.447 1.00 83.75 131 VAL A CA 1
ATOM 1035 C C . VAL A 1 131 ? -17.854 2.092 5.924 1.00 83.75 131 VAL A C 1
ATOM 1037 O O . VAL A 1 131 ? -18.724 2.148 6.797 1.00 83.75 131 VAL A O 1
ATOM 1040 N N . VAL A 1 132 ? -16.549 2.036 6.197 1.00 77.94 132 VAL A N 1
ATOM 1041 C CA . VAL A 1 132 ? -15.931 1.937 7.533 1.00 77.94 132 VAL A CA 1
ATOM 1042 C C . VAL A 1 132 ? -15.664 3.311 8.141 1.00 77.94 132 VAL A C 1
ATOM 1044 O O . VAL A 1 132 ? -15.982 3.465 9.345 1.00 77.94 132 VAL A O 1
#